Protein AF-A0A0F9M465-F1 (afdb_monomer_lite)

Foldseek 3Di:
DQDFDFDWDFDQDPVRDTDTDGPRDTDRVVCPCVLVVDQWDKDWDFDDPPDDDGKIWIATCHHNVAPPRHRPIDIPDDPVNVVVVSQVRVVHDPPDDDDD

Organism: NCBI:txid412755

Secondary structure (DSSP, 8-state):
---EEEEEEEEE-TTS-EEEEEEEEEEEGGGTTHHHH-SEEEEEEEPP-SSSS--EEEEEEEETT-GGGTT-EEES--HHHHHHHHHHHTT-------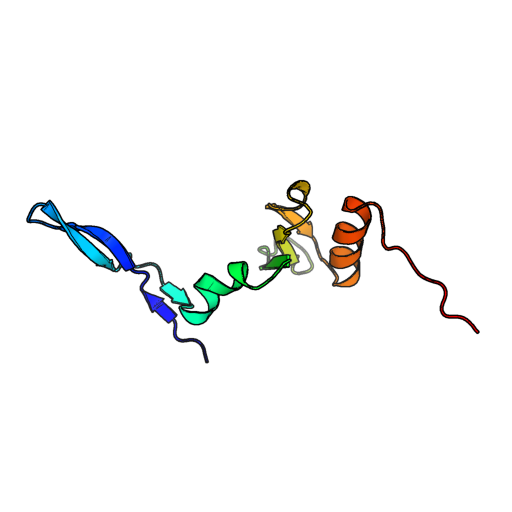--

pLDDT: mean 74.9, std 10.99, range [46.19, 89.38]

Structure (mmCIF, N/CA/C/O backbone):
data_AF-A0A0F9M465-F1
#
_entry.id   AF-A0A0F9M465-F1
#
loop_
_atom_site.group_PDB
_atom_site.id
_atom_site.type_symbol
_atom_site.label_atom_id
_atom_site.label_alt_id
_atom_site.label_comp_id
_atom_site.label_asym_id
_atom_site.label_entity_id
_atom_site.label_seq_id
_atom_site.pdbx_PDB_ins_code
_atom_site.Cartn_x
_atom_site.Cartn_y
_atom_site.Cartn_z
_atom_site.occupancy
_atom_site.B_iso_or_equiv
_atom_site.auth_seq_id
_atom_site.auth_comp_id
_atom_site.auth_asym_id
_atom_site.auth_atom_id
_atom_site.pdbx_PDB_model_num
ATOM 1 N N . VAL A 1 1 ? -19.199 12.001 -2.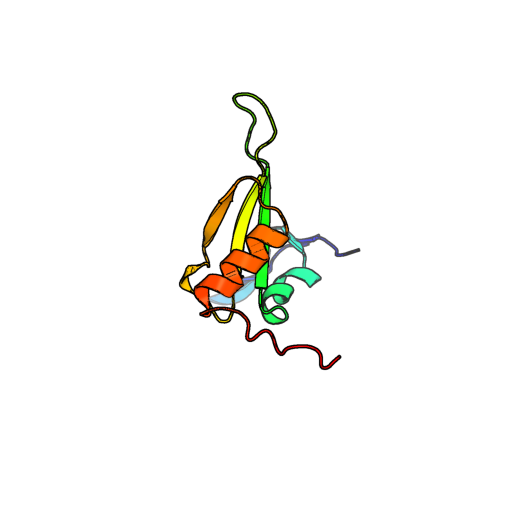339 1.00 46.19 1 VAL A N 1
ATOM 2 C CA . VAL A 1 1 ? -18.678 12.791 -1.198 1.00 46.19 1 VAL A CA 1
ATOM 3 C C . VAL A 1 1 ? -18.696 11.875 0.013 1.00 46.19 1 VAL A C 1
ATOM 5 O O . VAL A 1 1 ? -19.777 11.511 0.446 1.00 46.19 1 VAL A O 1
ATOM 8 N N . HIS A 1 2 ? -17.540 11.387 0.469 1.00 49.84 2 HIS A N 1
ATOM 9 C CA . HIS A 1 2 ? -17.471 10.537 1.664 1.00 49.84 2 HI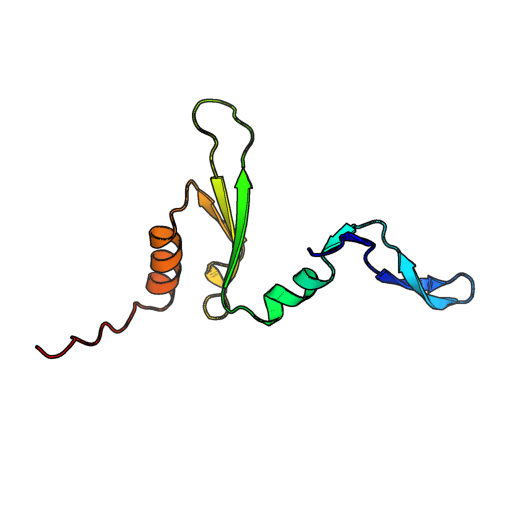S A CA 1
ATOM 10 C C . HIS A 1 2 ? -17.288 11.440 2.883 1.00 49.84 2 HIS A C 1
ATOM 12 O O . HIS A 1 2 ? -16.339 12.223 2.924 1.00 49.84 2 HIS A O 1
ATOM 18 N N . HIS A 1 3 ? -18.214 11.375 3.838 1.00 56.34 3 HIS A N 1
ATOM 19 C CA . HIS A 1 3 ? -18.114 12.143 5.074 1.00 56.34 3 HIS A CA 1
ATOM 20 C C . HIS A 1 3 ? -17.010 11.547 5.963 1.00 56.34 3 HIS A C 1
ATOM 22 O O . HIS A 1 3 ? -16.878 10.328 6.083 1.00 56.34 3 HIS A O 1
ATOM 28 N N . LEU A 1 4 ? -16.178 12.423 6.531 1.00 60.53 4 LEU A N 1
ATOM 29 C CA . LEU A 1 4 ? -15.244 12.076 7.601 1.00 60.53 4 LEU A CA 1
ATOM 30 C C . LEU A 1 4 ? -16.066 11.897 8.878 1.00 60.53 4 LEU A C 1
ATOM 32 O O . LEU A 1 4 ? -16.646 12.868 9.365 1.00 60.53 4 LEU A O 1
ATOM 36 N N . THR A 1 5 ? -16.098 10.677 9.400 1.00 68.00 5 THR A N 1
ATOM 37 C CA . THR A 1 5 ? -16.778 10.318 10.648 1.00 68.00 5 THR A CA 1
ATOM 38 C C . THR A 1 5 ? -15.723 9.890 11.660 1.00 68.00 5 THR A C 1
ATOM 40 O O . THR A 1 5 ? -14.667 9.379 11.295 1.00 68.00 5 THR A O 1
ATOM 43 N N . ASP A 1 6 ? -15.968 10.143 12.936 1.00 70.62 6 ASP A N 1
ATOM 44 C CA . ASP A 1 6 ? -15.058 9.732 13.999 1.00 70.62 6 ASP A CA 1
ATOM 45 C C . ASP A 1 6 ? -15.176 8.215 14.230 1.00 70.62 6 ASP A C 1
ATOM 47 O O . ASP A 1 6 ? -16.285 7.677 14.321 1.00 70.62 6 ASP A O 1
ATOM 51 N N . GLU A 1 7 ? -14.045 7.513 14.261 1.00 77.25 7 GLU A N 1
ATOM 52 C CA . GLU A 1 7 ? -13.992 6.064 14.450 1.00 77.25 7 GLU A CA 1
ATOM 53 C C . GLU A 1 7 ? -14.597 5.690 15.807 1.00 77.25 7 GLU A C 1
ATOM 55 O O . GLU A 1 7 ? -14.367 6.346 16.826 1.00 77.25 7 GLU A O 1
ATOM 60 N N . ARG A 1 8 ? -15.383 4.610 15.820 1.00 79.31 8 ARG A N 1
ATOM 61 C CA . ARG A 1 8 ? -15.935 4.037 17.046 1.00 79.31 8 ARG A CA 1
ATOM 62 C C . ARG A 1 8 ? -15.240 2.729 17.364 1.00 79.31 8 ARG A C 1
ATOM 64 O O . ARG A 1 8 ? -15.104 1.873 16.491 1.00 79.31 8 ARG A O 1
ATOM 71 N N . LYS A 1 9 ? -14.831 2.566 18.619 1.00 78.81 9 LYS A N 1
ATOM 72 C CA . LYS A 1 9 ? -14.231 1.327 19.115 1.00 78.81 9 LYS A CA 1
ATOM 73 C C . LYS A 1 9 ? -14.900 0.898 20.411 1.00 78.81 9 LYS A C 1
ATOM 75 O O . LYS A 1 9 ? -15.347 1.727 21.204 1.00 78.81 9 LYS A O 1
ATOM 80 N N . GLU A 1 10 ? -14.966 -0.411 20.609 1.00 84.75 10 GLU A N 1
ATOM 81 C CA . GLU A 1 10 ? -15.386 -0.998 21.874 1.00 84.75 10 GLU A CA 1
ATOM 82 C C . GLU A 1 10 ? -14.389 -0.630 22.973 1.00 84.75 10 GLU A C 1
ATOM 84 O O . GLU A 1 10 ? -13.181 -0.848 22.845 1.00 84.75 10 GLU A O 1
ATOM 89 N N . THR A 1 11 ? -14.904 -0.048 24.050 1.00 81.50 11 THR A N 1
ATOM 90 C CA . THR A 1 11 ? -14.156 0.250 25.268 1.00 81.50 11 THR A CA 1
ATOM 91 C C . THR A 1 11 ? -14.967 -0.170 26.486 1.00 81.50 11 THR A C 1
ATOM 93 O O . THR A 1 11 ? -16.183 -0.360 26.411 1.00 81.50 11 THR A O 1
ATOM 96 N N . VAL A 1 12 ? -14.294 -0.319 27.622 1.00 81.44 12 VAL A N 1
ATOM 97 C CA . VAL A 1 12 ? -14.955 -0.622 28.891 1.00 81.44 12 VAL A CA 1
ATOM 98 C C . VAL A 1 12 ? -15.508 0.678 29.463 1.00 81.44 12 VAL A C 1
ATOM 100 O O . VAL A 1 12 ? -14.764 1.615 29.755 1.00 81.44 12 VAL A O 1
ATOM 103 N N . GLY A 1 13 ? -16.830 0.744 29.584 1.00 78.88 13 GLY A N 1
ATOM 104 C CA . GLY A 1 13 ? -17.532 1.873 30.173 1.00 78.88 13 GLY A CA 1
ATOM 105 C C . GLY A 1 13 ? -17.367 1.929 31.697 1.00 78.88 13 GLY A C 1
ATOM 106 O O . GLY A 1 13 ? -16.933 0.955 32.314 1.00 78.88 13 GLY A O 1
ATOM 107 N N . PRO A 1 14 ? -17.774 3.036 32.341 1.00 74.75 14 PRO A N 1
ATOM 108 C CA . PRO A 1 14 ? -17.635 3.226 33.791 1.00 74.75 14 PRO A CA 1
ATOM 109 C C . PRO A 1 14 ? -18.325 2.148 34.643 1.00 74.75 14 PRO A C 1
ATOM 111 O O . PRO A 1 14 ? -17.958 1.936 35.793 1.00 74.75 14 PRO A O 1
ATOM 114 N N . SER A 1 15 ? -19.324 1.466 34.080 1.00 80.25 15 SER A N 1
ATOM 115 C CA . SER A 1 15 ? -20.069 0.368 34.702 1.00 80.25 15 SER A CA 1
ATOM 116 C C . SER A 1 15 ? -19.500 -1.026 34.398 1.00 80.25 15 SER A C 1
ATOM 118 O O . SER A 1 15 ? -20.122 -2.024 34.751 1.00 80.25 15 SER A O 1
ATOM 120 N N . GLY A 1 16 ? -18.362 -1.123 33.701 1.00 77.44 16 GLY A N 1
ATOM 121 C CA . GLY A 1 16 ? -17.790 -2.391 33.237 1.00 77.44 16 GLY A CA 1
ATOM 122 C C . GLY A 1 16 ? -18.454 -2.966 31.978 1.00 77.44 16 GLY A C 1
ATOM 123 O O . GLY A 1 16 ? -17.987 -3.972 31.450 1.00 77.44 16 GLY A O 1
ATOM 124 N N . ALA A 1 17 ? -19.517 -2.336 31.467 1.00 81.06 17 ALA A N 1
ATOM 125 C CA . ALA A 1 17 ? -20.159 -2.735 30.218 1.00 81.06 17 ALA A CA 1
ATOM 126 C C . ALA A 1 17 ? -19.316 -2.329 29.000 1.00 81.06 17 ALA A C 1
ATOM 128 O O . ALA A 1 17 ? -18.693 -1.266 28.997 1.00 81.06 17 ALA A O 1
ATOM 129 N N . ILE A 1 18 ? -19.340 -3.142 27.941 1.00 82.25 18 ILE A N 1
ATOM 130 C CA . ILE A 1 18 ? -18.743 -2.764 26.656 1.00 82.25 18 ILE A CA 1
ATOM 131 C C . ILE A 1 18 ? -19.598 -1.656 26.036 1.00 82.25 18 ILE A C 1
ATOM 133 O O . ILE A 1 18 ? -20.790 -1.842 25.787 1.00 82.25 18 ILE A O 1
ATOM 137 N N . VAL A 1 19 ? -18.987 -0.499 25.795 1.00 84.56 19 VAL A N 1
ATOM 138 C CA . VAL A 1 19 ? -19.618 0.654 25.148 1.00 84.56 19 VAL A CA 1
ATOM 139 C C . VAL A 1 19 ? -18.837 1.049 23.900 1.00 84.56 19 VAL A C 1
ATOM 141 O O . VAL A 1 19 ? -17.618 0.910 23.832 1.00 84.56 19 VAL A O 1
ATOM 144 N N . GLN A 1 20 ? -19.546 1.553 22.894 1.00 78.69 20 GLN A N 1
ATOM 145 C CA . GLN A 1 20 ? -18.945 2.120 21.687 1.00 78.69 20 GLN A CA 1
ATOM 146 C C . GLN A 1 20 ? -18.553 3.575 21.969 1.00 78.69 20 GLN A C 1
ATOM 148 O O . GLN A 1 20 ? -19.430 4.426 22.126 1.00 78.69 20 GLN A O 1
ATOM 153 N N . ALA A 1 21 ? -17.253 3.862 22.043 1.00 81.94 21 ALA A N 1
ATOM 154 C CA . ALA A 1 21 ? -16.731 5.211 22.262 1.00 81.94 21 ALA A CA 1
ATOM 155 C C . ALA A 1 21 ? -16.076 5.772 20.994 1.00 81.94 21 ALA A C 1
ATOM 157 O O . ALA A 1 21 ? -15.502 5.023 20.202 1.00 81.94 21 ALA A O 1
ATOM 158 N N . LEU A 1 22 ? -16.161 7.095 20.821 1.00 81.19 22 LEU A N 1
ATOM 159 C CA . LEU A 1 22 ? -15.420 7.821 19.788 1.00 81.19 22 LEU A CA 1
ATOM 160 C C . LEU A 1 22 ? -13.927 7.795 20.136 1.00 81.19 22 LEU A C 1
ATOM 162 O O . LEU A 1 22 ? -13.556 8.114 21.267 1.00 81.19 22 LEU A O 1
ATOM 166 N N . THR A 1 23 ? -13.075 7.422 19.186 1.00 78.44 23 THR A N 1
ATOM 167 C CA . THR A 1 23 ? -11.624 7.321 19.411 1.00 78.44 23 THR A CA 1
ATOM 168 C C . THR A 1 23 ? -10.883 8.634 19.146 1.00 78.44 23 THR A C 1
ATOM 170 O O . THR A 1 23 ? -9.714 8.750 19.509 1.00 78.44 23 THR A O 1
ATOM 173 N N . GLY A 1 24 ? -11.539 9.620 18.522 1.00 76.31 24 GLY A N 1
ATOM 174 C CA . GLY A 1 24 ? -10.922 10.865 18.055 1.00 76.31 24 GLY A CA 1
ATOM 175 C C . GLY A 1 24 ? -10.172 10.720 16.723 1.00 76.31 24 GLY A C 1
ATOM 176 O O . GLY A 1 24 ? -9.651 11.709 16.195 1.00 76.31 24 GLY A O 1
ATOM 177 N N . ASN A 1 25 ? -10.114 9.508 16.162 1.00 73.38 25 ASN A N 1
ATOM 178 C CA . ASN A 1 25 ? -9.546 9.258 14.846 1.00 73.38 25 ASN A CA 1
ATOM 179 C C . ASN A 1 25 ? -10.611 9.458 13.767 1.00 73.38 25 ASN A C 1
ATOM 181 O O . ASN A 1 25 ? -11.536 8.662 13.618 1.00 73.38 25 ASN A O 1
ATOM 185 N N . ARG A 1 26 ? -10.432 10.475 12.922 1.00 72.44 26 ARG A N 1
ATOM 186 C CA . ARG A 1 26 ? -11.316 10.675 11.770 1.00 72.44 26 ARG A CA 1
ATOM 187 C C . ARG A 1 26 ? -11.059 9.613 10.704 1.00 72.44 26 ARG A C 1
ATOM 189 O O . ARG A 1 26 ? -9.972 9.560 10.126 1.00 72.44 26 ARG A O 1
ATOM 196 N N . ILE A 1 27 ? -12.083 8.830 10.392 1.00 66.06 27 ILE A N 1
ATOM 197 C CA . ILE A 1 27 ? -12.082 7.835 9.321 1.00 66.06 27 ILE A CA 1
ATOM 198 C C . ILE A 1 27 ? -13.046 8.236 8.205 1.00 66.06 27 ILE A C 1
ATOM 200 O O . ILE A 1 27 ? -14.097 8.839 8.418 1.00 66.06 27 ILE A O 1
ATOM 204 N N . LEU A 1 28 ? -12.689 7.889 6.972 1.00 65.94 28 LEU A N 1
ATOM 205 C CA . LEU A 1 28 ? -13.615 7.959 5.846 1.00 65.94 28 LEU A CA 1
ATOM 206 C C . LEU A 1 28 ? -14.479 6.699 5.900 1.00 65.94 28 LEU A C 1
ATOM 208 O O . LEU A 1 28 ? -14.038 5.626 5.493 1.00 65.94 28 LEU A O 1
ATOM 212 N N . GLU A 1 29 ? -15.690 6.826 6.440 1.00 60.78 29 GLU A N 1
ATOM 213 C CA . GLU A 1 29 ? -16.569 5.699 6.786 1.00 60.78 29 GLU A CA 1
ATOM 214 C C . GLU A 1 29 ? -16.788 4.746 5.598 1.00 60.78 29 GLU A C 1
ATOM 216 O O . GLU A 1 29 ? -16.587 3.538 5.719 1.00 60.78 29 GLU A O 1
ATOM 221 N N . GLY A 1 30 ? -17.048 5.302 4.409 1.00 57.56 30 GLY A N 1
ATOM 222 C CA . GLY A 1 30 ? -17.222 4.532 3.172 1.00 57.56 30 GLY A CA 1
ATOM 223 C C . GLY A 1 30 ? -15.943 3.919 2.589 1.00 57.56 30 GLY A C 1
ATOM 224 O O . GLY A 1 30 ? -16.045 3.010 1.772 1.00 57.56 30 GLY A O 1
ATOM 225 N N . LEU A 1 31 ? -14.756 4.380 3.003 1.00 59.47 31 LEU A N 1
ATOM 226 C CA . LEU A 1 31 ? -13.471 3.847 2.534 1.00 59.47 31 LEU A CA 1
ATOM 227 C C . LEU A 1 31 ? -12.816 2.867 3.516 1.00 59.47 31 LEU A C 1
ATOM 229 O O . LEU A 1 31 ? -11.894 2.142 3.146 1.00 59.47 31 LEU A O 1
ATOM 233 N N . SER A 1 32 ? -13.305 2.810 4.757 1.00 63.25 32 SER A N 1
ATOM 234 C CA . SER A 1 32 ? -12.774 1.929 5.807 1.00 63.25 32 SER A CA 1
ATOM 235 C C . SER A 1 32 ? -12.823 0.443 5.425 1.00 63.25 32 SER A C 1
ATOM 237 O O . SER A 1 32 ? -11.941 -0.329 5.793 1.00 63.25 32 SER A O 1
ATOM 239 N N . GLN A 1 33 ? -13.824 0.053 4.631 1.00 64.94 33 GLN A N 1
ATOM 240 C CA . GLN A 1 33 ? -14.010 -1.310 4.133 1.00 64.94 33 GLN A CA 1
ATOM 241 C C . GLN A 1 33 ? -13.480 -1.507 2.708 1.00 64.94 33 GLN A C 1
ATOM 243 O O . GLN A 1 33 ? -13.497 -2.631 2.215 1.00 64.94 33 GLN A O 1
ATOM 248 N N . THR A 1 34 ? -12.990 -0.464 2.028 1.00 65.44 34 THR A N 1
ATOM 249 C CA . THR A 1 34 ? -12.587 -0.552 0.612 1.00 65.44 34 THR A CA 1
ATOM 250 C C . THR A 1 34 ? -11.504 -1.593 0.382 1.00 65.44 34 THR A C 1
ATOM 252 O O . THR A 1 34 ? -11.567 -2.323 -0.601 1.00 65.44 34 THR A O 1
ATOM 255 N N . TYR A 1 35 ? -10.575 -1.756 1.324 1.00 67.00 35 TYR A N 1
ATOM 256 C CA . TYR A 1 35 ? -9.544 -2.790 1.229 1.00 67.00 35 TYR A CA 1
ATOM 257 C C . TYR A 1 35 ? -10.096 -4.222 1.261 1.00 67.00 35 TYR A C 1
ATOM 259 O O . TYR A 1 35 ? -9.411 -5.141 0.820 1.00 67.00 35 TYR A O 1
ATOM 267 N N . ARG A 1 36 ? -11.334 -4.448 1.719 1.00 67.44 36 ARG A N 1
ATOM 268 C CA . ARG A 1 36 ? -11.988 -5.76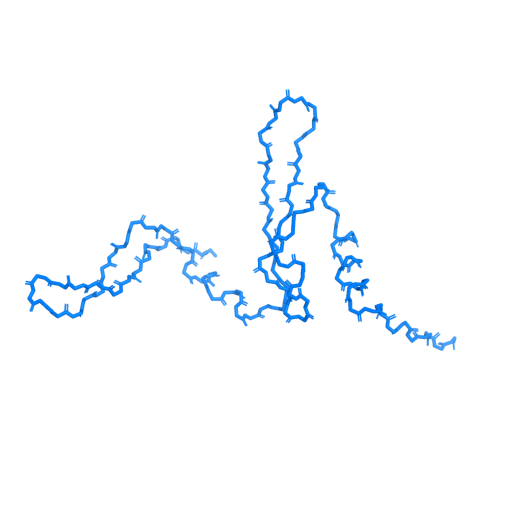4 1.616 1.00 67.44 36 ARG A CA 1
ATOM 269 C C . ARG A 1 36 ? -12.463 -6.079 0.197 1.00 67.44 36 ARG A C 1
ATOM 271 O O . ARG A 1 36 ? -12.542 -7.250 -0.142 1.00 67.44 36 ARG A O 1
ATOM 278 N N . PHE A 1 37 ? -12.733 -5.058 -0.615 1.00 72.38 37 PHE A N 1
ATOM 279 C CA . PHE A 1 37 ? -13.341 -5.198 -1.944 1.00 72.38 37 PHE A CA 1
ATOM 280 C C . PHE A 1 37 ? -12.355 -5.059 -3.107 1.00 72.38 37 PHE A C 1
ATOM 282 O O . PHE A 1 37 ? -12.764 -5.156 -4.258 1.00 72.38 37 PHE A O 1
ATOM 289 N N . VAL A 1 38 ? -11.077 -4.802 -2.825 1.00 73.62 38 VAL A N 1
ATOM 290 C CA . VAL A 1 38 ? -10.033 -4.674 -3.849 1.00 73.62 38 VAL A CA 1
ATOM 291 C C . VAL A 1 38 ? -8.948 -5.716 -3.633 1.00 73.62 38 VAL A C 1
ATOM 293 O O . VAL A 1 38 ? -8.588 -6.008 -2.490 1.00 73.62 38 VAL A O 1
ATOM 296 N N . ASP A 1 39 ? -8.405 -6.257 -4.719 1.00 77.56 39 ASP A N 1
ATOM 297 C CA . ASP A 1 39 ? -7.288 -7.206 -4.660 1.00 77.56 39 ASP A CA 1
ATOM 298 C C . ASP A 1 39 ? -5.960 -6.496 -4.389 1.00 77.56 39 ASP A C 1
ATOM 300 O O . ASP A 1 39 ? -5.104 -7.019 -3.677 1.00 77.56 39 ASP A O 1
ATOM 304 N N . VAL A 1 40 ? -5.817 -5.268 -4.891 1.00 82.00 40 VAL A N 1
ATOM 305 C CA . VAL A 1 40 ? -4.621 -4.441 -4.725 1.00 82.00 40 VAL A CA 1
ATOM 306 C C . VAL A 1 40 ? -5.015 -3.069 -4.196 1.00 82.00 40 VAL A C 1
ATOM 308 O O . VAL A 1 40 ? -5.918 -2.415 -4.717 1.00 82.00 40 VAL A O 1
ATOM 311 N N . ALA A 1 41 ? -4.312 -2.617 -3.163 1.00 85.88 41 ALA A N 1
ATOM 312 C CA . ALA A 1 41 ? -4.445 -1.283 -2.610 1.00 85.88 41 ALA A CA 1
ATOM 313 C C . ALA A 1 41 ? -3.072 -0.639 -2.446 1.00 85.88 41 ALA A C 1
ATOM 315 O O . ALA A 1 41 ? -2.175 -1.216 -1.834 1.00 85.88 41 ALA A O 1
ATOM 316 N N . ILE A 1 42 ? -2.927 0.589 -2.940 1.00 87.75 42 ILE A N 1
ATOM 317 C CA . ILE A 1 42 ? -1.692 1.365 -2.846 1.00 87.75 42 ILE A CA 1
ATOM 318 C C . ILE A 1 42 ? -1.944 2.698 -2.145 1.00 87.75 42 ILE A C 1
ATOM 320 O O . ILE A 1 42 ? -2.966 3.352 -2.359 1.00 87.75 42 ILE A O 1
ATOM 324 N N . ARG A 1 43 ? -0.997 3.120 -1.307 1.00 87.81 43 ARG A N 1
ATOM 325 C CA . ARG A 1 43 ? -1.002 4.430 -0.652 1.00 87.81 43 ARG A CA 1
ATOM 326 C C . ARG A 1 43 ? 0.128 5.277 -1.208 1.00 87.81 43 ARG A C 1
ATOM 328 O O . ARG A 1 43 ? 1.278 4.866 -1.153 1.00 87.81 43 ARG A O 1
ATOM 335 N N . ASN A 1 44 ? -0.214 6.470 -1.683 1.00 87.19 44 ASN A N 1
ATOM 336 C CA . ASN A 1 44 ? 0.738 7.454 -2.179 1.00 87.19 44 ASN A CA 1
ATOM 337 C C . ASN A 1 44 ? 0.982 8.552 -1.148 1.00 87.19 44 ASN A C 1
ATOM 339 O O . ASN A 1 44 ? 0.032 9.163 -0.659 1.00 87.19 44 ASN A O 1
ATOM 343 N N . SER A 1 45 ? 2.251 8.841 -0.885 1.00 85.81 45 SER A N 1
ATOM 344 C CA . SER A 1 45 ? 2.693 9.896 0.022 1.00 85.81 45 SER A CA 1
ATOM 345 C C . SER A 1 45 ? 3.698 10.800 -0.681 1.00 85.81 45 SER A C 1
ATOM 347 O O . SER A 1 45 ? 4.603 10.325 -1.363 1.00 85.81 45 SER A O 1
ATOM 349 N N . LYS A 1 46 ? 3.550 12.117 -0.513 1.00 85.88 46 LYS A N 1
ATOM 350 C CA . LYS A 1 46 ? 4.553 13.095 -0.953 1.00 85.88 46 LYS A CA 1
ATOM 351 C C . LYS A 1 46 ? 5.597 13.230 0.146 1.00 85.88 46 LYS A C 1
ATOM 353 O O . LYS A 1 46 ? 5.236 13.593 1.266 1.00 85.88 46 LYS A O 1
ATOM 358 N N . LEU A 1 47 ? 6.859 12.952 -0.155 1.00 81.44 47 LEU A N 1
ATOM 359 C CA . LEU A 1 47 ? 7.932 13.136 0.818 1.00 81.44 47 LEU A CA 1
ATOM 360 C C . LEU A 1 47 ? 8.342 14.617 0.913 1.00 81.44 47 LEU A C 1
ATOM 362 O O . LEU A 1 47 ? 8.308 15.323 -0.104 1.00 81.44 47 LEU A O 1
ATOM 366 N N . PRO A 1 48 ? 8.709 15.114 2.113 1.00 71.69 48 PRO A N 1
ATOM 367 C CA . PRO A 1 48 ? 9.174 16.486 2.291 1.00 71.69 48 PRO A CA 1
ATOM 368 C C . PRO A 1 48 ? 10.399 16.770 1.411 1.00 71.69 48 PRO A C 1
ATOM 370 O O . PRO A 1 48 ? 11.346 15.988 1.373 1.00 71.69 48 PRO A O 1
ATOM 373 N N . LYS A 1 49 ? 10.372 17.896 0.692 1.00 59.47 49 LYS A N 1
ATOM 374 C CA . LYS A 1 49 ? 11.447 18.318 -0.216 1.00 59.47 49 LYS A CA 1
ATOM 375 C C . LYS A 1 49 ? 12.683 18.762 0.575 1.00 59.47 49 LYS A C 1
ATOM 377 O O . LYS A 1 49 ? 12.655 19.830 1.176 1.00 59.47 49 LYS A O 1
ATOM 382 N N . GLY A 1 50 ? 13.760 17.978 0.522 1.00 58.66 50 GLY A N 1
ATOM 383 C CA . GLY A 1 50 ? 15.109 18.413 0.914 1.00 58.66 50 GLY A CA 1
ATOM 384 C C . GLY A 1 50 ? 15.904 19.015 -0.251 1.00 58.66 50 GLY A C 1
ATOM 385 O O . GLY A 1 50 ? 16.594 20.011 -0.081 1.00 58.66 50 GLY A O 1
ATOM 386 N N . SER A 1 51 ? 15.748 18.476 -1.457 1.00 50.22 51 SER A N 1
ATOM 387 C CA . SER A 1 51 ? 16.300 19.036 -2.689 1.00 50.22 51 SER A CA 1
ATOM 388 C C . SER A 1 51 ? 15.602 18.368 -3.873 1.00 50.22 51 SER A C 1
ATOM 390 O O . SER A 1 51 ? 15.489 17.154 -3.925 1.00 50.22 51 SER A O 1
ATOM 392 N N . GLU A 1 52 ? 15.072 19.202 -4.765 1.00 54.38 52 GLU A N 1
ATOM 393 C CA . GLU A 1 52 ? 14.703 18.903 -6.155 1.00 54.38 52 GLU A CA 1
ATOM 394 C C . GLU A 1 52 ? 13.761 17.712 -6.434 1.00 54.38 52 GLU A C 1
ATOM 396 O O . GLU A 1 52 ? 14.088 16.539 -6.324 1.00 54.38 52 GLU A O 1
ATOM 401 N N . THR A 1 53 ? 12.569 18.068 -6.928 1.00 56.91 53 THR A N 1
ATOM 402 C CA . THR A 1 53 ? 11.430 17.202 -7.293 1.00 56.91 53 THR A CA 1
ATOM 403 C C . THR A 1 53 ? 10.719 16.547 -6.101 1.00 56.91 53 THR A C 1
ATOM 405 O O . THR A 1 53 ? 11.312 15.975 -5.197 1.00 56.91 53 THR A O 1
ATOM 408 N N . GLY A 1 54 ? 9.396 16.726 -6.023 1.00 67.75 54 GLY A N 1
ATOM 409 C CA . GLY A 1 54 ? 8.604 16.129 -4.948 1.00 67.75 54 GLY A CA 1
ATOM 410 C C . GLY A 1 54 ? 8.539 14.622 -5.153 1.00 67.75 54 GLY A C 1
ATOM 411 O O . GLY A 1 54 ? 7.812 14.180 -6.037 1.00 67.75 54 GLY A O 1
ATOM 412 N N . ILE A 1 55 ? 9.298 13.860 -4.367 1.00 79.56 55 ILE A N 1
ATOM 413 C CA . ILE A 1 55 ? 9.316 12.400 -4.465 1.00 79.56 55 ILE A CA 1
ATOM 414 C C . ILE A 1 55 ? 7.956 11.864 -4.016 1.00 79.56 55 ILE A C 1
ATOM 416 O O . ILE A 1 55 ? 7.488 12.162 -2.911 1.00 79.56 55 ILE A O 1
ATOM 420 N N . ILE A 1 56 ? 7.324 11.072 -4.879 1.00 86.12 56 ILE A N 1
ATOM 421 C CA . ILE A 1 56 ? 6.139 10.293 -4.522 1.00 86.12 56 ILE A CA 1
ATOM 422 C C . ILE A 1 56 ? 6.613 8.928 -4.047 1.00 86.12 56 ILE A C 1
ATOM 424 O O . ILE A 1 56 ? 7.336 8.239 -4.759 1.00 86.12 56 ILE A O 1
ATOM 428 N N . GLN A 1 57 ? 6.197 8.526 -2.856 1.00 88.44 57 GLN A N 1
ATOM 429 C CA . GLN A 1 57 ? 6.368 7.171 -2.358 1.00 88.44 57 GLN A CA 1
ATOM 430 C C . GLN A 1 57 ? 5.019 6.456 -2.429 1.00 88.44 57 GLN A C 1
ATOM 432 O O . GLN A 1 57 ? 4.067 6.873 -1.769 1.00 88.44 57 GLN A O 1
ATOM 437 N N . THR A 1 58 ? 4.936 5.382 -3.209 1.00 88.94 58 THR A N 1
ATOM 438 C CA . THR A 1 58 ? 3.861 4.393 -3.092 1.00 88.94 58 THR A CA 1
ATOM 439 C C . THR A 1 58 ? 4.248 3.341 -2.063 1.00 88.94 58 THR A C 1
ATOM 441 O O . THR A 1 58 ? 5.387 2.889 -2.035 1.00 88.94 58 THR A O 1
ATOM 444 N N . THR A 1 59 ? 3.286 2.886 -1.272 1.00 89.38 59 THR A N 1
ATOM 445 C CA . THR A 1 59 ? 3.388 1.658 -0.481 1.00 89.38 59 THR A CA 1
ATOM 446 C C . THR A 1 59 ? 2.181 0.776 -0.770 1.00 89.38 59 THR A C 1
ATOM 448 O O . THR A 1 59 ? 1.045 1.253 -0.687 1.00 89.38 59 THR A O 1
ATOM 451 N N . PHE A 1 60 ? 2.398 -0.506 -1.063 1.00 88.31 60 PHE A N 1
ATOM 452 C CA . PHE A 1 60 ? 1.309 -1.479 -1.171 1.00 88.31 60 PHE A CA 1
ATOM 453 C C . PHE A 1 60 ? 0.705 -1.727 0.215 1.00 88.31 60 PHE A C 1
ATOM 455 O O . PHE A 1 60 ? 1.387 -2.177 1.129 1.00 88.31 60 PHE A O 1
ATOM 462 N N . GLN A 1 61 ? -0.565 -1.376 0.393 1.00 85.88 61 GLN A N 1
ATOM 463 C CA . GLN A 1 61 ? -1.326 -1.619 1.624 1.00 85.88 61 GLN A CA 1
ATOM 464 C C . GLN A 1 61 ? -1.976 -3.005 1.627 1.00 85.88 61 GLN A C 1
ATOM 466 O O . GLN A 1 61 ? -2.214 -3.562 2.690 1.00 85.88 61 GLN A O 1
ATOM 471 N N . LYS A 1 62 ? -2.292 -3.521 0.436 1.00 83.06 62 LYS A N 1
ATOM 472 C CA . LYS A 1 62 ? -2.821 -4.863 0.205 1.00 83.06 62 LYS A CA 1
ATOM 473 C C . LYS A 1 62 ? -2.392 -5.316 -1.183 1.00 83.06 62 LYS A C 1
ATOM 475 O O . LYS A 1 62 ? -2.473 -4.521 -2.123 1.00 83.06 62 LYS A O 1
ATOM 480 N N . CYS A 1 63 ? -1.974 -6.563 -1.320 1.00 82.12 63 CYS A N 1
ATOM 481 C CA . CYS A 1 63 ? -1.659 -7.171 -2.605 1.00 82.12 63 CYS A CA 1
ATOM 482 C C . CYS A 1 63 ? -2.029 -8.656 -2.533 1.00 82.12 63 CYS A C 1
ATOM 484 O O . CYS A 1 63 ? -1.184 -9.501 -2.266 1.00 82.12 63 CYS A O 1
ATOM 486 N N . GLY A 1 64 ? -3.316 -8.966 -2.725 1.00 73.50 64 GLY A N 1
ATOM 487 C CA . GLY A 1 64 ? -3.975 -10.198 -2.268 1.00 73.50 64 GLY A CA 1
ATOM 488 C C . GLY A 1 64 ? -3.283 -11.524 -2.604 1.00 73.50 64 GLY A C 1
ATOM 489 O O . GLY A 1 64 ? -3.305 -12.430 -1.778 1.00 73.50 64 GLY A O 1
ATOM 490 N N . TYR A 1 65 ? -2.641 -11.636 -3.769 1.00 68.38 65 TYR A N 1
ATOM 491 C CA . TYR A 1 65 ? -1.913 -12.846 -4.187 1.00 68.38 65 TYR A CA 1
ATOM 492 C C . TYR A 1 65 ? -0.400 -12.775 -3.961 1.00 68.38 65 TYR A C 1
ATOM 494 O O . TYR A 1 65 ? 0.311 -13.740 -4.225 1.00 68.38 65 TYR A O 1
ATOM 502 N N . ASN A 1 66 ? 0.101 -11.649 -3.462 1.00 71.50 66 ASN A N 1
ATOM 503 C CA . ASN A 1 66 ? 1.512 -11.437 -3.227 1.00 71.50 66 ASN A CA 1
ATOM 504 C C . ASN A 1 66 ? 1.774 -10.635 -1.944 1.00 71.50 66 ASN A C 1
ATOM 506 O O . ASN A 1 66 ? 2.005 -9.424 -1.951 1.00 71.50 66 ASN A O 1
ATOM 510 N N . LEU A 1 67 ? 1.831 -11.383 -0.843 1.00 77.62 67 LEU A N 1
ATOM 511 C CA . LEU A 1 67 ? 2.126 -10.871 0.493 1.00 77.62 67 LEU A CA 1
ATOM 512 C C . LEU A 1 67 ? 3.519 -10.231 0.601 1.00 77.62 67 LEU A C 1
ATOM 514 O O . LEU A 1 67 ? 3.738 -9.405 1.479 1.00 77.62 67 LEU A O 1
ATOM 518 N N . SER A 1 68 ? 4.464 -10.584 -0.280 1.00 80.38 68 SER A N 1
ATOM 519 C CA . SER A 1 68 ? 5.841 -10.072 -0.212 1.00 80.38 68 SER A CA 1
ATOM 520 C C . SER A 1 68 ? 5.964 -8.599 -0.615 1.00 80.38 68 SER A C 1
ATOM 522 O O . SER A 1 68 ? 6.905 -7.926 -0.197 1.00 80.38 68 SER A O 1
ATOM 524 N N . LEU A 1 69 ? 5.013 -8.087 -1.405 1.00 83.06 69 LEU A N 1
ATOM 525 C CA . LEU A 1 69 ? 4.981 -6.679 -1.799 1.00 83.06 69 LEU A CA 1
ATOM 526 C C . LEU A 1 69 ? 4.280 -5.786 -0.777 1.00 83.06 69 LEU A C 1
ATOM 528 O O . LEU A 1 69 ? 4.465 -4.570 -0.824 1.00 83.06 69 LEU A O 1
ATOM 532 N N . GLU A 1 70 ? 3.494 -6.342 0.147 1.00 85.88 70 GLU A N 1
ATOM 533 C CA . GLU A 1 70 ? 2.803 -5.546 1.160 1.00 85.88 70 GLU A CA 1
ATOM 534 C C . GLU A 1 70 ? 3.809 -4.821 2.066 1.00 85.88 70 GLU A C 1
ATOM 536 O O . GLU A 1 70 ? 4.752 -5.401 2.598 1.00 85.88 70 GLU A O 1
ATOM 541 N N . GLY A 1 71 ? 3.639 -3.507 2.215 1.00 83.12 71 GLY A N 1
ATOM 542 C CA . GLY A 1 71 ? 4.569 -2.647 2.948 1.00 83.12 71 GLY A CA 1
ATOM 543 C C . GLY A 1 71 ? 5.811 -2.211 2.161 1.00 83.12 71 GLY A C 1
ATOM 544 O O . GLY A 1 71 ? 6.486 -1.276 2.599 1.00 83.12 71 GLY A O 1
ATOM 545 N N . ALA A 1 72 ? 6.092 -2.788 0.987 1.00 83.81 72 ALA A N 1
ATOM 546 C CA . ALA A 1 72 ? 7.251 -2.406 0.182 1.00 83.81 72 ALA A CA 1
ATOM 547 C C . ALA A 1 72 ? 7.097 -0.971 -0.375 1.00 83.81 72 ALA A C 1
ATOM 549 O O . ALA A 1 72 ? 6.066 -0.649 -0.983 1.00 83.81 72 ALA A O 1
ATOM 550 N N . PRO A 1 73 ? 8.093 -0.081 -0.179 1.00 85.44 73 PRO A N 1
ATOM 551 C CA . PRO A 1 73 ? 8.063 1.266 -0.732 1.00 85.44 73 PRO A CA 1
ATOM 552 C C . PRO A 1 73 ? 8.540 1.287 -2.190 1.00 85.44 73 PRO A C 1
ATOM 554 O O . PRO A 1 73 ? 9.564 0.703 -2.539 1.00 85.44 73 PRO A O 1
ATOM 557 N N . VAL A 1 74 ? 7.836 2.039 -3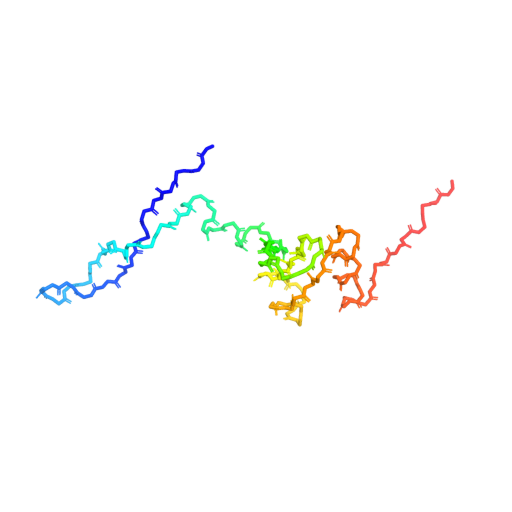.034 1.00 87.50 74 VAL A N 1
ATOM 558 C CA . VAL A 1 74 ? 8.212 2.319 -4.424 1.00 87.50 74 VAL A CA 1
ATOM 559 C C . VAL A 1 74 ? 8.301 3.826 -4.614 1.00 87.50 74 VAL A C 1
ATOM 561 O O . VAL A 1 74 ? 7.324 4.547 -4.422 1.00 87.50 74 VAL A O 1
ATOM 564 N N . PHE A 1 75 ? 9.475 4.310 -5.005 1.00 87.56 75 PHE A N 1
ATOM 565 C CA . PHE A 1 75 ? 9.714 5.734 -5.236 1.00 87.56 75 PHE A CA 1
ATOM 566 C C . PHE A 1 75 ? 9.464 6.116 -6.693 1.00 87.56 75 PHE A C 1
ATOM 568 O O . PHE A 1 75 ? 9.828 5.373 -7.611 1.00 87.56 75 PHE A O 1
ATOM 575 N N . ASN A 1 76 ? 8.853 7.289 -6.869 1.00 85.62 76 ASN A N 1
ATOM 576 C CA . ASN A 1 76 ? 8.381 7.856 -8.131 1.00 85.62 76 ASN A CA 1
ATOM 577 C C . ASN A 1 76 ? 7.723 6.801 -9.038 1.00 85.62 76 ASN A C 1
ATOM 579 O O . ASN A 1 76 ? 8.200 6.545 -10.145 1.00 85.62 76 ASN A O 1
ATOM 583 N N . PRO A 1 77 ? 6.667 6.133 -8.547 1.00 84.75 77 PRO A N 1
ATOM 584 C CA . PRO A 1 77 ? 6.030 5.055 -9.278 1.00 84.75 77 PRO A CA 1
ATOM 585 C C . PRO A 1 77 ? 5.203 5.605 -10.436 1.00 84.75 77 PRO A C 1
ATOM 587 O O . PRO A 1 77 ? 4.452 6.569 -10.286 1.00 84.75 77 PRO A O 1
ATOM 590 N N . THR A 1 78 ? 5.309 4.938 -11.579 1.00 87.31 78 THR A N 1
ATOM 591 C CA . THR A 1 78 ? 4.298 4.976 -12.636 1.00 87.31 78 THR A CA 1
ATOM 592 C C . THR A 1 78 ? 3.340 3.802 -12.445 1.00 87.31 78 THR A C 1
ATOM 594 O O . THR A 1 78 ? 3.674 2.833 -11.758 1.00 87.31 78 THR A O 1
ATOM 597 N N . TRP A 1 79 ? 2.152 3.871 -13.051 1.00 82.50 79 TRP A N 1
ATOM 598 C CA . TRP A 1 79 ? 1.226 2.736 -13.038 1.00 82.50 79 TRP A CA 1
ATOM 599 C C . TRP A 1 79 ? 1.873 1.478 -13.632 1.00 82.50 79 TRP A C 1
ATOM 601 O O . TRP A 1 79 ? 1.826 0.430 -12.998 1.00 82.50 79 TRP A O 1
ATOM 611 N N . ASP A 1 80 ? 2.586 1.620 -14.753 1.00 85.94 80 ASP A N 1
ATOM 612 C CA . ASP A 1 80 ? 3.283 0.512 -15.420 1.00 85.94 80 ASP A CA 1
ATOM 613 C C . ASP A 1 80 ? 4.309 -0.171 -14.505 1.00 85.94 80 ASP A C 1
ATOM 615 O O . ASP A 1 80 ? 4.413 -1.394 -14.467 1.00 85.94 80 ASP A O 1
ATOM 619 N N . LYS A 1 81 ? 5.046 0.611 -13.703 1.00 85.75 81 LYS A N 1
ATOM 620 C CA . LYS A 1 81 ? 6.016 0.067 -12.743 1.00 85.75 81 LYS A CA 1
ATOM 621 C C . LYS A 1 81 ? 5.324 -0.709 -11.623 1.00 85.75 81 LYS A C 1
ATOM 623 O O . LYS A 1 81 ? 5.827 -1.741 -11.190 1.00 85.75 81 LYS A O 1
ATOM 628 N N . VAL A 1 82 ? 4.180 -0.216 -11.149 1.00 85.56 82 VAL A N 1
ATOM 629 C CA . VAL A 1 82 ? 3.378 -0.891 -10.120 1.00 85.56 82 VAL A CA 1
ATOM 630 C C . VAL A 1 82 ? 2.798 -2.196 -10.663 1.00 85.56 82 VAL A C 1
ATOM 632 O O . VAL A 1 82 ? 2.911 -3.215 -9.986 1.00 85.56 82 VAL A O 1
ATOM 635 N N . SER A 1 83 ? 2.227 -2.195 -11.872 1.00 83.75 83 SER A N 1
ATOM 636 C CA . SER A 1 83 ? 1.682 -3.411 -12.484 1.00 83.75 83 SER A CA 1
ATOM 637 C C . SER A 1 83 ? 2.769 -4.440 -12.762 1.00 83.75 83 SER A C 1
ATOM 639 O O . SER A 1 83 ? 2.605 -5.595 -12.387 1.00 83.75 83 SER A O 1
ATOM 641 N N . GLN A 1 84 ? 3.907 -4.020 -13.319 1.00 84.81 84 GLN A N 1
ATOM 642 C CA . GLN A 1 84 ? 5.007 -4.933 -13.624 1.00 84.81 84 GLN A CA 1
ATOM 643 C C . GLN A 1 84 ? 5.575 -5.592 -12.363 1.00 84.81 84 GLN A C 1
ATOM 645 O O . GLN A 1 84 ? 5.794 -6.797 -12.347 1.00 84.81 84 GLN A O 1
ATOM 650 N N . MET A 1 85 ? 5.716 -4.844 -11.263 1.00 82.25 85 MET A N 1
ATOM 651 C CA . MET A 1 85 ? 6.136 -5.430 -9.987 1.00 82.25 85 MET A CA 1
ATOM 652 C C . MET A 1 85 ? 5.179 -6.520 -9.489 1.00 82.25 85 MET A C 1
ATOM 654 O O . MET A 1 85 ? 5.642 -7.525 -8.949 1.00 82.25 85 MET A O 1
ATOM 658 N N . ILE A 1 86 ? 3.865 -6.328 -9.654 1.00 81.19 86 ILE A N 1
ATOM 659 C CA . ILE A 1 86 ? 2.853 -7.332 -9.292 1.00 81.19 86 ILE A CA 1
ATOM 660 C C . ILE A 1 86 ? 2.958 -8.553 -10.216 1.00 81.19 86 ILE A C 1
ATOM 662 O O . ILE A 1 86 ? 2.862 -9.680 -9.742 1.00 81.19 86 ILE A O 1
ATOM 666 N N . GLU A 1 87 ? 3.175 -8.353 -11.516 1.00 83.06 87 GLU A N 1
ATOM 667 C CA . GLU A 1 87 ? 3.312 -9.450 -12.483 1.00 83.06 87 GLU A CA 1
ATOM 668 C C . GLU A 1 87 ? 4.569 -10.292 -12.235 1.00 83.06 87 GLU A C 1
ATOM 670 O O . GLU A 1 87 ? 4.476 -11.518 -12.143 1.00 83.06 87 GLU A O 1
ATOM 675 N N . ASP A 1 88 ? 5.730 -9.652 -12.074 1.00 79.75 88 ASP A N 1
ATOM 676 C CA . ASP A 1 88 ? 7.025 -10.326 -11.900 1.00 79.75 88 ASP A CA 1
ATOM 677 C C . ASP A 1 88 ? 7.019 -11.258 -10.684 1.00 79.75 8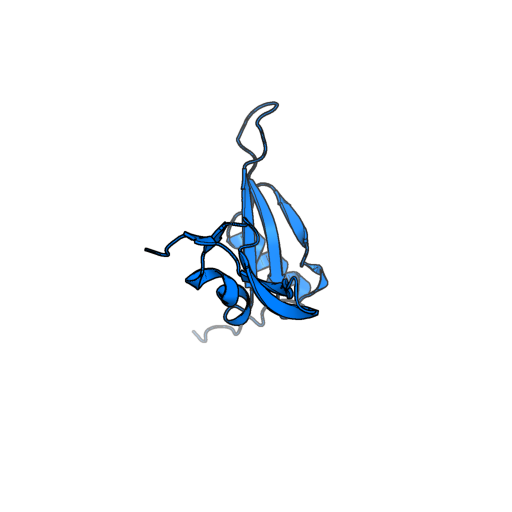8 ASP A C 1
ATOM 679 O O . ASP A 1 88 ? 7.566 -12.360 -10.695 1.00 79.75 88 ASP A O 1
ATOM 683 N N . THR A 1 89 ? 6.351 -10.825 -9.623 1.00 74.12 89 THR A N 1
ATOM 684 C CA . THR A 1 89 ? 6.258 -11.579 -8.374 1.00 74.12 89 THR A CA 1
ATOM 685 C C . THR A 1 89 ? 5.247 -12.720 -8.410 1.00 74.12 89 THR A C 1
ATOM 687 O O . THR A 1 89 ? 5.332 -13.625 -7.580 1.00 74.12 89 THR A O 1
ATOM 690 N N . LEU A 1 90 ? 4.323 -12.717 -9.370 1.00 72.69 90 LEU A N 1
ATOM 691 C CA . LEU A 1 90 ? 3.382 -13.813 -9.613 1.00 72.69 90 LEU A CA 1
ATOM 692 C C . LEU A 1 90 ? 3.897 -14.814 -10.661 1.00 72.69 90 LEU A C 1
ATOM 694 O O . LEU A 1 90 ? 3.186 -15.757 -11.003 1.00 72.69 90 LEU A O 1
ATOM 698 N N . GLY A 1 91 ? 5.134 -14.646 -11.144 1.00 67.69 91 GLY A N 1
ATOM 699 C CA . GLY A 1 91 ? 5.730 -15.509 -12.168 1.00 67.69 91 GLY A CA 1
ATOM 700 C C . GLY A 1 91 ? 5.403 -15.097 -13.608 1.00 67.69 91 GLY A C 1
ATOM 701 O O . GLY A 1 91 ? 5.639 -15.885 -14.523 1.00 67.69 91 GLY A O 1
ATOM 702 N N . GLY A 1 92 ? 4.907 -13.871 -13.811 1.00 63.50 92 GLY A N 1
ATOM 703 C CA . GLY A 1 92 ? 4.606 -13.282 -15.116 1.00 63.50 92 GLY A CA 1
ATOM 704 C C . GLY A 1 92 ? 3.166 -13.501 -15.600 1.00 63.50 92 GLY A C 1
ATOM 705 O O . GLY A 1 92 ? 2.480 -14.447 -15.215 1.00 63.50 92 GLY A O 1
ATOM 706 N N . SER A 1 93 ? 2.701 -12.609 -16.479 1.00 59.09 93 SER A N 1
ATOM 707 C CA . SER A 1 93 ? 1.413 -12.742 -17.171 1.00 59.09 93 SER A CA 1
ATOM 708 C C . SER A 1 93 ? 1.517 -13.735 -18.335 1.00 59.09 93 SER A C 1
ATOM 710 O O . SER A 1 93 ? 2.401 -13.632 -19.186 1.00 59.09 93 SER A O 1
ATOM 712 N N . LEU A 1 94 ? 0.571 -14.675 -18.420 1.00 56.25 94 LEU A N 1
ATOM 713 C CA . LEU A 1 94 ? 0.392 -15.548 -19.585 1.00 56.25 94 LEU A CA 1
ATOM 714 C C . LEU A 1 94 ? -0.179 -14.704 -20.737 1.00 56.25 94 LEU A C 1
ATOM 716 O O . LEU A 1 94 ? -1.392 -14.532 -20.867 1.00 56.25 94 LEU A O 1
ATOM 720 N N . VAL A 1 95 ? 0.700 -14.121 -21.555 1.00 64.81 95 VAL A N 1
ATOM 721 C CA . VAL A 1 95 ? 0.292 -13.377 -22.753 1.00 64.81 95 VAL A CA 1
ATOM 722 C C . VAL A 1 95 ? -0.163 -14.387 -23.803 1.00 64.81 95 VAL A C 1
ATOM 724 O O . VAL A 1 95 ? 0.646 -14.980 -24.512 1.00 64.81 95 VAL A O 1
ATOM 727 N N . LEU A 1 96 ? -1.474 -14.611 -23.887 1.00 59.84 96 LEU A N 1
ATOM 728 C CA . LEU A 1 96 ? -2.063 -15.361 -24.991 1.00 59.84 96 LEU A CA 1
ATOM 729 C C . LEU A 1 96 ? -1.901 -14.529 -26.268 1.00 59.84 96 LEU A C 1
ATOM 731 O O . LEU A 1 96 ? -2.396 -13.400 -26.335 1.00 59.84 96 LEU A O 1
ATOM 735 N N . GLU A 1 97 ? -1.205 -15.067 -27.275 1.00 63.12 97 GLU A N 1
ATOM 736 C CA . GLU A 1 97 ? -1.139 -14.423 -28.586 1.00 63.12 97 GLU A CA 1
ATOM 737 C C . GLU A 1 97 ? -2.563 -14.198 -29.103 1.00 63.12 97 GLU A C 1
ATOM 739 O O . GLU A 1 97 ? -3.361 -15.131 -29.220 1.00 63.12 97 GLU A O 1
ATOM 744 N N . ARG A 1 98 ? -2.898 -12.944 -29.423 1.00 57.47 98 ARG A N 1
ATOM 745 C CA . ARG A 1 98 ? -4.114 -12.661 -30.182 1.00 57.47 98 ARG A CA 1
ATOM 746 C C . ARG A 1 98 ? -3.910 -13.257 -31.570 1.00 57.47 98 ARG A C 1
ATOM 748 O O . ARG A 1 98 ? -3.026 -12.808 -32.296 1.00 57.47 98 ARG A O 1
ATOM 755 N N . SER A 1 99 ? -4.695 -14.278 -31.911 1.00 63.00 99 SER A N 1
ATOM 756 C CA . SER A 1 99 ? -4.679 -14.864 -33.251 1.00 63.00 99 SER A CA 1
ATOM 757 C C . SER A 1 99 ? -4.894 -13.761 -34.291 1.00 63.00 99 SER A C 1
ATOM 759 O O . SER A 1 99 ? -5.797 -12.940 -34.116 1.00 63.00 99 SER A O 1
ATOM 761 N N . LYS A 1 100 ? -4.036 -13.743 -35.318 1.00 56.03 100 LYS A N 1
ATOM 762 C CA . LYS A 1 100 ? -4.080 -12.801 -36.446 1.00 56.03 100 LYS A CA 1
ATOM 763 C C . LYS A 1 100 ? -5.441 -12.751 -37.131 1.00 56.03 100 LYS A C 1
ATOM 765 O O . LYS A 1 100 ? -6.062 -13.827 -37.270 1.00 56.03 100 LYS A O 1
#

Radius of gyration: 19.9 Å; chains: 1; bounding box: 36×35×71 Å

Sequence (100 aa):
VHHLTDERKETVGPSGAIVQALTGNRILEGLSQTYRFVDVAIRNSKLPKGSETGIIQTTFQKCGYNLSLEGAPVFNPTWDKVSQMIEDTLGGSLVLERSK